Protein AF-A0A7S2YVS0-F1 (afdb_monomer)

InterPro domains:
  IPR045892 Prolycopene isomerase-like [PTHR46313] (1-103)

Foldseek 3Di:
DAQLDPPPHSLDDLGDKDKDWCCVVPVVVDPPPDIDIDIDHPPSDDPVVCPPPDPPDPVNVVVQVVSCVSRVSRVCVVVVCVVVVDPDDDTADVVNVCVVVVD

Organism: NCBI:txid464258

Solvent-accessible surface area (backbone atoms only — not comparable to full-atom values): 6457 Å² total; per-residue (Å²): 102,39,68,75,49,82,71,88,41,74,76,40,64,64,24,34,32,44,61,45,54,59,36,82,81,41,56,80,81,33,61,92,97,51,76,46,77,53,72,47,56,84,72,54,63,71,65,76,81,50,72,87,52,55,83,88,38,69,69,38,52,52,50,48,52,63,68,44,47,52,55,52,59,44,44,35,77,78,39,74,59,49,76,83,68,58,86,78,88,85,86,79,46,72,73,52,47,26,68,78,68,75,96

pLDDT: mean 93.26, std 5.34, range [61.97, 97.81]

Radius of gyration: 14.88 Å; Cα contacts (8 Å, |Δi|>4): 105; chains: 1; bounding box: 37×33×39 Å

Secondary structure (DSSP, 8-state):
-EES-STT-TTSTTTEEEEE-GGGT-GGGS-TT----EEEE-S-S-GGGTTT--TTSHHHHHHHHHHHHHHHHHHHTTSTTHHHH-S------HHHHHHHH--

Sequence (103 aa):
MVVNSWEGGVDTEQNVVNISIPTMIDPSVAPPGKHLIHAYTAANEPWDLWKDVKRGSERYRELKEERSECLWKALEQVIPDVRERAELTLVGSPLTHQRFVRR

Mean predicted aligned error: 3.54 Å

Structure (mmCIF, N/CA/C/O backbone):
data_AF-A0A7S2YVS0-F1
#
_entry.id   AF-A0A7S2YVS0-F1
#
loop_
_atom_site.group_PDB
_atom_site.id
_atom_site.type_symbol
_atom_site.label_atom_id
_atom_site.label_alt_id
_atom_site.label_comp_id
_atom_site.label_asym_id
_atom_site.label_entity_id
_atom_site.label_seq_id
_atom_site.pdbx_PDB_ins_code
_atom_site.Cartn_x
_atom_site.Cartn_y
_atom_site.Cartn_z
_atom_site.occupancy
_atom_site.B_iso_or_equiv
_atom_site.auth_seq_id
_atom_site.auth_comp_id
_atom_site.auth_asym_id
_atom_site.auth_atom_id
_atom_site.pdbx_PDB_model_num
ATOM 1 N N . MET A 1 1 ? -12.095 4.409 -3.446 1.00 88.75 1 MET A N 1
ATOM 2 C CA . MET A 1 1 ? -11.329 4.362 -4.709 1.00 88.75 1 MET A CA 1
ATOM 3 C C . MET A 1 1 ? -10.967 5.785 -5.072 1.00 88.75 1 MET A C 1
ATOM 5 O O . MET A 1 1 ? -11.808 6.655 -4.886 1.00 88.75 1 MET A O 1
ATOM 9 N N . VAL A 1 2 ? -9.745 6.007 -5.540 1.00 92.69 2 VAL A N 1
ATOM 10 C CA . VAL A 1 2 ? -9.228 7.313 -5.956 1.00 92.69 2 VAL A CA 1
ATOM 11 C C . VAL A 1 2 ? -8.582 7.158 -7.329 1.00 92.69 2 VAL A C 1
ATOM 13 O O . VAL A 1 2 ? -7.927 6.150 -7.593 1.00 92.69 2 VAL A O 1
ATOM 16 N N . VAL A 1 3 ? -8.795 8.146 -8.194 1.00 92.62 3 VAL A N 1
ATOM 17 C CA . VAL A 1 3 ? -8.058 8.326 -9.447 1.00 92.62 3 VAL A CA 1
ATOM 18 C C . VAL A 1 3 ? -7.086 9.474 -9.194 1.00 92.62 3 VAL A C 1
ATOM 20 O O . VAL A 1 3 ? -7.532 10.592 -8.950 1.00 92.62 3 VAL A O 1
ATOM 23 N N . ASN A 1 4 ? -5.782 9.196 -9.177 1.00 86.56 4 ASN A N 1
ATOM 24 C CA . ASN A 1 4 ? -4.765 10.193 -8.828 1.00 86.56 4 ASN A CA 1
ATOM 25 C C . ASN A 1 4 ? -4.672 11.335 -9.856 1.00 86.56 4 ASN A C 1
ATOM 27 O O . ASN A 1 4 ? -4.393 12.470 -9.478 1.00 86.56 4 ASN A O 1
ATOM 31 N N . SER A 1 5 ? -4.918 11.049 -11.136 1.00 87.50 5 SER A N 1
ATOM 32 C CA . SER A 1 5 ? -4.994 12.029 -12.219 1.00 87.50 5 SER A CA 1
ATOM 33 C C . SER A 1 5 ? -6.036 11.625 -13.261 1.00 87.50 5 SER A C 1
ATOM 35 O O . SER A 1 5 ? -6.103 10.474 -13.685 1.00 87.50 5 SER A O 1
ATOM 37 N N . TRP A 1 6 ? -6.835 12.586 -13.717 1.00 88.88 6 TRP A N 1
ATOM 38 C CA . TRP A 1 6 ? -7.737 12.380 -14.856 1.00 88.88 6 TRP A CA 1
ATOM 39 C C . TRP A 1 6 ? -7.031 12.547 -16.210 1.00 88.88 6 TRP A C 1
ATOM 41 O O . TRP A 1 6 ? -7.596 12.191 -17.244 1.00 88.88 6 TRP A O 1
ATOM 51 N N . GLU A 1 7 ? -5.796 13.053 -16.222 1.00 87.25 7 GLU A N 1
ATOM 52 C CA . GLU A 1 7 ? -4.974 13.128 -17.428 1.00 87.25 7 GLU A CA 1
ATOM 53 C C . GLU A 1 7 ? -4.465 11.734 -17.822 1.00 87.25 7 GLU A C 1
ATOM 55 O O . GLU A 1 7 ? -4.020 10.958 -16.980 1.00 87.25 7 GLU A O 1
ATOM 60 N N . GLY A 1 8 ? -4.528 11.403 -19.114 1.00 81.25 8 GLY A N 1
ATOM 61 C CA . GLY A 1 8 ? -4.021 10.133 -19.651 1.00 81.25 8 GLY A CA 1
ATOM 62 C C . GLY A 1 8 ? -4.949 8.921 -19.496 1.00 81.25 8 GLY A C 1
ATOM 63 O O . GLY A 1 8 ? -4.694 7.914 -20.143 1.00 81.25 8 GLY A O 1
ATOM 64 N N . GLY A 1 9 ? -6.044 9.020 -18.733 1.00 86.94 9 GLY A N 1
ATOM 65 C CA . GLY A 1 9 ? -7.032 7.944 -18.573 1.00 86.94 9 GLY A CA 1
ATOM 66 C C . GLY A 1 9 ? -6.810 7.063 -17.338 1.00 86.94 9 GLY A C 1
ATOM 67 O O . GLY A 1 9 ? -5.779 7.124 -16.669 1.00 86.94 9 GLY A O 1
ATOM 68 N N . VAL A 1 10 ? -7.814 6.250 -16.996 1.00 87.50 10 VAL A N 1
ATOM 69 C CA . VAL A 1 10 ? -7.834 5.411 -15.775 1.00 87.50 10 VAL A CA 1
ATOM 70 C C . VAL A 1 10 ? -6.897 4.199 -15.841 1.00 87.50 10 VAL A C 1
ATOM 72 O O . VAL A 1 10 ? -6.562 3.606 -14.820 1.00 87.50 10 VAL A O 1
ATOM 75 N N . ASP A 1 11 ? -6.485 3.810 -17.039 1.00 85.75 11 ASP A N 1
ATOM 76 C CA . ASP A 1 11 ? -5.589 2.692 -17.323 1.00 85.75 11 ASP A CA 1
ATOM 77 C C . ASP A 1 11 ? -4.108 3.055 -17.168 1.00 85.75 11 ASP A C 1
ATOM 79 O O . ASP A 1 11 ? -3.259 2.164 -17.131 1.00 85.75 11 ASP A O 1
ATOM 83 N N . THR A 1 12 ? -3.796 4.342 -16.997 1.00 88.25 12 THR A N 1
ATOM 84 C CA . THR A 1 12 ? -2.430 4.790 -16.729 1.00 88.25 12 THR A CA 1
ATOM 85 C C . THR A 1 12 ? -1.835 4.110 -15.497 1.00 88.25 12 THR A C 1
ATOM 87 O O . THR A 1 12 ? -2.505 3.754 -14.517 1.00 88.25 12 THR A O 1
ATOM 90 N N . GLU A 1 13 ? -0.528 3.886 -15.583 1.00 88.12 13 GLU A N 1
ATOM 91 C CA . GLU A 1 13 ? 0.261 3.222 -14.559 1.00 88.12 13 GLU A CA 1
ATOM 92 C C . GLU A 1 13 ? 0.081 3.910 -13.198 1.00 88.12 13 GLU A C 1
ATOM 94 O O . GLU A 1 13 ? 0.191 5.128 -13.081 1.00 88.12 13 GLU A O 1
ATOM 99 N N . GLN A 1 14 ? -0.210 3.117 -12.160 1.00 88.62 14 GLN A N 1
ATOM 100 C CA . GLN A 1 14 ? -0.360 3.588 -10.774 1.00 88.62 14 GLN A CA 1
ATOM 101 C C . GLN A 1 14 ? -1.421 4.689 -10.538 1.00 88.62 14 GLN A C 1
ATOM 103 O O . GLN A 1 14 ? -1.405 5.360 -9.502 1.00 88.62 14 GLN A O 1
ATOM 108 N N . ASN A 1 15 ? -2.377 4.858 -11.453 1.00 90.88 15 ASN A N 1
ATOM 109 C CA . ASN A 1 15 ? -3.349 5.944 -11.357 1.00 90.88 15 ASN A CA 1
ATOM 110 C C . ASN A 1 15 ? -4.569 5.610 -10.485 1.00 90.88 15 ASN A C 1
ATOM 112 O O . ASN A 1 15 ? -4.952 6.385 -9.606 1.00 90.88 15 ASN A O 1
ATOM 116 N N . VAL A 1 16 ? -5.178 4.443 -10.707 1.00 93.75 16 VAL A N 1
ATOM 117 C CA . VAL A 1 16 ? -6.359 4.009 -9.951 1.00 93.75 16 VAL A CA 1
ATOM 118 C C . VAL A 1 16 ? -5.929 3.246 -8.708 1.00 93.75 16 VAL A C 1
ATOM 120 O O . VAL A 1 16 ? -5.324 2.174 -8.799 1.00 93.75 16 VAL A O 1
ATOM 123 N N . VAL A 1 17 ? -6.303 3.782 -7.547 1.00 95.19 17 VAL A N 1
ATOM 124 C CA . VAL A 1 17 ? -6.051 3.182 -6.238 1.00 95.19 17 VAL A CA 1
ATOM 125 C C . VAL A 1 17 ? -7.370 2.771 -5.594 1.00 95.19 17 VAL A C 1
ATOM 127 O O . VAL A 1 17 ? -8.250 3.585 -5.291 1.00 95.19 17 VAL A O 1
ATOM 130 N N . ASN A 1 18 ? -7.502 1.475 -5.339 1.00 95.69 18 ASN A N 1
ATOM 131 C CA . ASN A 1 18 ? -8.571 0.933 -4.518 1.00 95.69 18 ASN A CA 1
ATOM 132 C C . ASN A 1 18 ? -8.178 1.055 -3.051 1.00 95.69 18 ASN A C 1
ATOM 134 O O . ASN A 1 18 ? -7.063 0.708 -2.681 1.00 95.69 18 ASN A O 1
ATOM 138 N N . ILE A 1 19 ? -9.101 1.546 -2.224 1.00 97.00 19 ILE A N 1
ATOM 139 C CA . ILE A 1 19 ? -8.904 1.739 -0.785 1.00 97.00 19 ILE A CA 1
ATOM 140 C C . ILE A 1 19 ? -10.053 1.032 -0.078 1.00 97.00 19 ILE A C 1
ATOM 142 O O . ILE A 1 19 ? -11.217 1.320 -0.361 1.00 97.00 19 ILE A O 1
ATOM 146 N N . SER A 1 20 ? -9.713 0.122 0.828 1.00 96.94 20 SER A N 1
ATOM 147 C CA . SER A 1 20 ? -10.647 -0.614 1.674 1.00 96.94 20 SER A CA 1
ATOM 148 C C . SER A 1 20 ? -10.293 -0.399 3.142 1.00 96.94 20 SER A C 1
ATOM 150 O O . SER A 1 20 ? -9.150 -0.619 3.537 1.00 96.94 20 SER A O 1
ATOM 152 N N . ILE A 1 21 ? -11.278 -0.006 3.952 1.00 96.75 21 ILE A N 1
ATOM 153 C CA . ILE A 1 21 ? -11.130 0.217 5.399 1.00 96.75 21 ILE A CA 1
ATOM 154 C C . ILE A 1 21 ? -12.079 -0.745 6.129 1.00 96.75 21 ILE A C 1
ATOM 156 O O . ILE A 1 21 ? -13.182 -0.349 6.511 1.00 96.75 21 ILE A O 1
ATOM 160 N N . PRO A 1 22 ? -11.718 -2.034 6.280 1.00 97.31 22 PRO A N 1
ATOM 161 C CA . PRO A 1 22 ? -12.637 -3.047 6.802 1.00 97.31 22 PRO A CA 1
ATOM 162 C C . PRO A 1 22 ? -13.096 -2.780 8.239 1.00 97.31 22 PRO A C 1
ATOM 164 O O . PRO A 1 22 ? -14.190 -3.198 8.603 1.00 97.31 22 PRO A O 1
ATOM 167 N N . THR A 1 23 ? -12.334 -2.020 9.030 1.00 97.75 23 THR A N 1
ATOM 168 C CA . THR A 1 23 ? -12.733 -1.638 10.395 1.00 97.75 23 THR A CA 1
ATOM 169 C C . THR A 1 23 ? -13.955 -0.724 10.457 1.00 97.75 23 THR A C 1
ATOM 171 O O . THR A 1 23 ? -14.548 -0.587 11.521 1.00 97.75 23 THR A O 1
ATOM 174 N N . MET A 1 24 ? -14.369 -0.126 9.333 1.00 95.81 24 MET A N 1
ATOM 175 C CA . MET A 1 24 ? -15.656 0.575 9.237 1.00 95.81 24 MET A CA 1
ATOM 176 C C . MET A 1 24 ? -16.856 -0.381 9.290 1.00 95.81 24 MET A C 1
ATOM 178 O O . MET A 1 24 ? -17.962 0.054 9.593 1.00 95.81 24 MET A O 1
ATOM 182 N N . ILE A 1 25 ? -16.644 -1.662 8.973 1.00 97.12 25 ILE A N 1
ATOM 183 C CA . ILE A 1 25 ? -17.669 -2.713 8.988 1.00 97.12 25 ILE A CA 1
ATOM 184 C C . ILE A 1 25 ? -17.497 -3.593 10.228 1.00 97.12 25 ILE A C 1
ATOM 186 O O . ILE A 1 25 ? -18.468 -3.863 10.928 1.00 97.12 25 ILE A O 1
ATOM 190 N N . ASP A 1 26 ? -16.267 -4.021 10.508 1.00 97.38 26 ASP A N 1
ATOM 191 C CA . ASP A 1 26 ? -15.938 -4.874 11.648 1.00 97.38 26 ASP A CA 1
ATOM 192 C C . ASP A 1 26 ? -14.744 -4.296 12.423 1.00 97.38 26 ASP A C 1
ATOM 194 O O . ASP A 1 26 ? -13.594 -4.504 12.033 1.00 97.38 26 ASP A O 1
ATOM 198 N N . PRO A 1 27 ? -14.979 -3.583 13.538 1.00 97.00 27 PRO A N 1
ATOM 199 C CA . PRO A 1 27 ? -13.908 -3.014 14.352 1.00 97.00 27 PRO A CA 1
ATOM 200 C C . PRO A 1 27 ? -12.948 -4.049 14.961 1.00 97.00 27 PRO A C 1
ATOM 202 O O . PRO A 1 27 ? -11.868 -3.666 15.402 1.00 97.00 27 PRO A O 1
ATOM 205 N N . SER A 1 28 ? -13.306 -5.341 15.002 1.00 97.31 28 SER A N 1
ATOM 206 C CA . SER A 1 28 ? -12.490 -6.385 15.640 1.00 97.31 28 SER A CA 1
ATOM 207 C C . SER A 1 28 ? -11.264 -6.810 14.823 1.00 97.31 28 SER A C 1
ATOM 209 O O . SER A 1 28 ? -10.347 -7.428 15.364 1.00 97.31 28 SER A O 1
ATOM 211 N N . VAL A 1 29 ? -11.196 -6.438 13.538 1.00 97.00 29 VAL A N 1
ATOM 212 C CA . VAL A 1 29 ? -10.068 -6.777 12.646 1.00 97.00 29 VAL A CA 1
ATOM 213 C C . VAL A 1 29 ? -8.832 -5.889 12.847 1.00 97.00 29 VAL A C 1
ATOM 215 O O . VAL A 1 29 ? -7.851 -6.015 12.113 1.00 97.00 29 VAL A O 1
ATOM 218 N N . ALA A 1 30 ? -8.864 -4.984 13.827 1.00 97.31 30 ALA A N 1
ATOM 219 C CA . ALA A 1 30 ? -7.733 -4.170 14.251 1.00 97.31 30 ALA A CA 1
ATOM 220 C C . ALA A 1 30 ? -7.738 -3.987 15.781 1.00 97.31 30 ALA A C 1
ATOM 222 O O . ALA A 1 30 ? -8.764 -4.197 16.430 1.00 97.31 30 ALA A O 1
ATOM 223 N N . PRO A 1 31 ? -6.608 -3.577 16.386 1.00 97.19 31 PRO A N 1
ATOM 224 C CA . PRO A 1 31 ? -6.584 -3.196 17.793 1.00 97.19 31 PRO A CA 1
ATOM 225 C C . PRO A 1 31 ? -7.581 -2.065 18.113 1.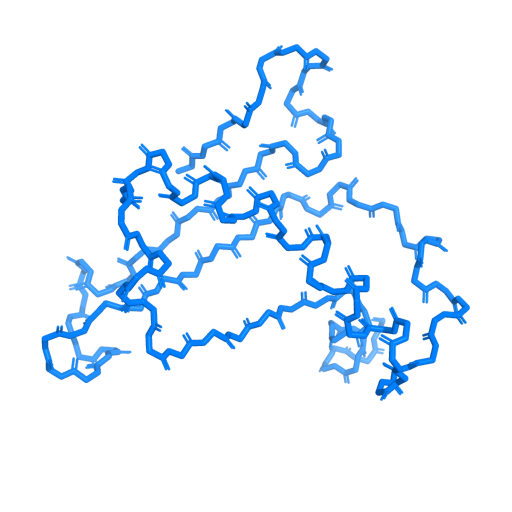00 97.19 31 PRO A C 1
ATOM 227 O O . PRO A 1 31 ? -7.857 -1.226 17.248 1.00 97.19 31 PRO A O 1
ATOM 230 N N . PRO A 1 32 ? -8.079 -1.974 19.362 1.00 96.69 32 PRO A N 1
ATOM 231 C CA . PRO A 1 32 ? -8.984 -0.903 19.770 1.00 96.69 32 PRO A CA 1
ATOM 232 C C . PRO A 1 32 ? -8.434 0.494 19.452 1.00 96.69 32 PRO A C 1
ATOM 234 O O . PRO A 1 32 ? -7.279 0.806 19.740 1.00 96.69 32 PRO A O 1
ATOM 237 N N . GLY A 1 33 ? -9.277 1.343 18.858 1.00 95.44 33 GLY A N 1
ATOM 238 C CA . GLY A 1 33 ? -8.910 2.709 18.468 1.00 95.44 33 GLY A CA 1
ATOM 239 C C . GLY A 1 33 ? -8.043 2.815 17.207 1.00 95.44 33 GLY A C 1
ATOM 240 O O . GLY A 1 33 ? -7.563 3.908 16.907 1.00 95.44 33 GLY A O 1
ATOM 241 N N . LYS A 1 34 ? -7.832 1.719 16.463 1.00 97.44 34 LYS A N 1
ATOM 242 C CA . LYS A 1 34 ? -7.068 1.699 15.206 1.00 97.44 34 LYS A CA 1
ATOM 243 C C . LYS A 1 34 ? -7.950 1.346 14.013 1.00 97.44 34 LYS A C 1
ATOM 245 O O . LYS A 1 34 ? -8.920 0.603 14.131 1.00 97.44 34 LYS A O 1
ATOM 250 N N . HIS A 1 35 ? -7.565 1.843 12.841 1.00 97.81 35 HIS A N 1
ATOM 251 C CA . HIS A 1 35 ? -8.126 1.405 11.567 1.00 97.81 35 HIS A CA 1
ATOM 252 C C . HIS A 1 35 ? -7.110 0.557 10.804 1.00 97.81 35 HIS A C 1
ATOM 254 O O . HIS A 1 35 ? -5.923 0.874 10.782 1.00 97.81 35 HIS A O 1
ATOM 260 N N . LEU A 1 36 ? -7.593 -0.500 10.150 1.00 97.50 36 LEU A N 1
ATOM 261 C CA . LEU A 1 36 ? -6.844 -1.212 9.121 1.00 97.50 36 LEU A CA 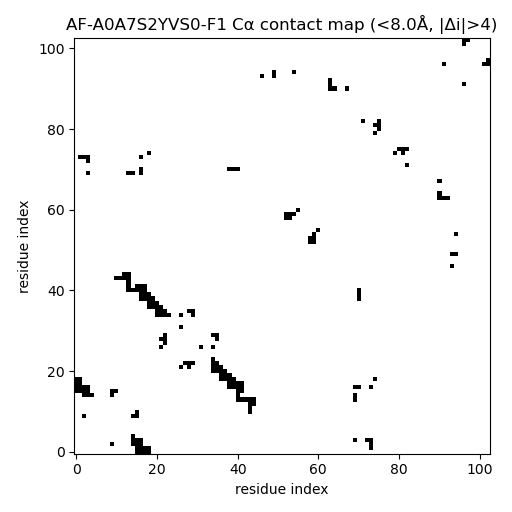1
ATOM 262 C C . LEU A 1 36 ? -7.212 -0.600 7.771 1.00 97.50 36 LEU A C 1
ATOM 264 O O . LEU A 1 36 ? -8.395 -0.465 7.463 1.00 97.50 36 LEU A O 1
ATOM 268 N N . ILE A 1 37 ? -6.211 -0.272 6.961 1.00 97.81 37 ILE A N 1
ATOM 269 C CA . ILE A 1 37 ? -6.403 0.201 5.592 1.00 97.81 37 ILE A CA 1
ATOM 270 C C . ILE A 1 37 ? -5.670 -0.753 4.653 1.00 97.81 37 ILE A C 1
ATOM 272 O O . ILE A 1 37 ? -4.484 -1.020 4.827 1.00 97.81 37 ILE A O 1
ATOM 276 N N . HIS A 1 38 ? -6.378 -1.258 3.646 1.00 97.31 38 HIS A N 1
ATOM 277 C CA . HIS A 1 38 ? -5.800 -2.013 2.542 1.00 97.31 38 HIS A CA 1
ATOM 278 C C . HIS A 1 38 ? -5.958 -1.203 1.256 1.00 97.31 38 HIS A C 1
ATOM 280 O O . HIS A 1 38 ? -7.081 -0.989 0.791 1.00 97.31 38 HIS A O 1
ATOM 286 N N . ALA A 1 39 ? -4.836 -0.740 0.703 1.00 96.94 39 ALA A N 1
ATOM 287 C CA . ALA A 1 39 ? -4.790 0.040 -0.527 1.00 96.94 39 ALA A CA 1
ATOM 288 C C . ALA A 1 39 ? -3.924 -0.652 -1.586 1.00 96.94 39 ALA A C 1
ATOM 290 O O . ALA A 1 39 ? -2.847 -1.158 -1.271 1.00 96.94 39 ALA A O 1
ATOM 291 N N . TYR A 1 40 ? -4.396 -0.685 -2.832 1.00 95.12 40 TYR A N 1
ATOM 292 C CA . TYR A 1 40 ? -3.692 -1.326 -3.945 1.00 95.12 40 TYR A CA 1
ATOM 293 C C . TYR A 1 40 ? -4.067 -0.698 -5.291 1.00 95.12 40 TYR A C 1
ATOM 295 O O . TYR A 1 40 ? -5.179 -0.196 -5.475 1.00 95.12 40 TYR A O 1
ATOM 303 N N . THR A 1 41 ? -3.133 -0.734 -6.241 1.00 93.19 41 THR A N 1
ATOM 304 C CA . THR A 1 41 ? -3.362 -0.298 -7.625 1.00 93.19 41 THR A CA 1
ATOM 305 C C . THR A 1 41 ? -4.032 -1.401 -8.444 1.00 93.19 41 THR A C 1
ATOM 307 O O . THR A 1 41 ? -4.001 -2.573 -8.067 1.00 93.19 41 THR A O 1
ATOM 310 N N . ALA A 1 42 ? -4.590 -1.060 -9.606 1.00 86.00 42 ALA A N 1
ATOM 311 C CA . ALA A 1 42 ? -5.189 -2.022 -10.543 1.00 86.00 42 ALA A CA 1
ATOM 312 C C . ALA A 1 42 ? -4.182 -2.978 -11.244 1.00 86.00 42 ALA A C 1
ATOM 314 O O . ALA A 1 42 ? -4.527 -3.612 -12.233 1.00 86.00 42 ALA A O 1
ATOM 315 N N . ALA A 1 43 ? -2.962 -3.131 -10.709 1.00 78.69 43 ALA A N 1
ATOM 316 C CA . ALA A 1 43 ? -1.877 -3.955 -11.257 1.00 78.69 43 ALA A CA 1
ATOM 317 C C . ALA A 1 43 ? -1.384 -3.537 -12.660 1.00 78.69 43 ALA A C 1
ATOM 319 O O . ALA A 1 43 ? -0.852 -4.352 -13.406 1.00 78.69 43 ALA A O 1
ATOM 320 N N . ASN A 1 44 ? -1.482 -2.245 -12.982 1.00 81.81 44 ASN A N 1
ATOM 321 C CA . ASN A 1 44 ? -1.040 -1.659 -14.257 1.00 81.81 44 ASN A CA 1
ATOM 322 C C . ASN A 1 44 ? 0.476 -1.354 -14.291 1.00 81.81 44 ASN A C 1
ATOM 324 O O . ASN A 1 44 ? 0.942 -0.620 -15.155 1.00 81.81 44 ASN A O 1
ATOM 328 N N . GLU A 1 45 ? 1.239 -1.824 -13.302 1.00 86.31 45 GLU A N 1
ATOM 329 C CA . GLU A 1 45 ? 2.679 -1.576 -13.201 1.00 86.31 45 GLU A CA 1
ATOM 330 C C . GLU A 1 45 ? 3.471 -2.585 -14.052 1.00 86.31 45 GLU A C 1
ATOM 332 O O . GLU A 1 45 ? 3.247 -3.793 -13.920 1.00 86.31 45 GLU A O 1
ATOM 337 N N . PRO A 1 46 ? 4.443 -2.135 -14.866 1.00 90.12 46 PRO A N 1
ATOM 338 C CA . PRO A 1 46 ? 5.291 -3.036 -15.633 1.00 90.12 46 PRO A CA 1
ATOM 339 C C . PRO A 1 46 ? 6.156 -3.931 -14.735 1.00 90.12 46 PRO A C 1
ATOM 341 O O . PRO A 1 46 ? 6.957 -3.455 -13.927 1.00 90.12 46 PRO A O 1
ATOM 344 N N . TRP A 1 47 ? 6.066 -5.250 -14.935 1.00 89.81 47 TRP A N 1
ATOM 345 C CA . TRP A 1 47 ? 6.901 -6.225 -14.220 1.00 89.81 47 TRP A CA 1
ATOM 346 C C . TRP A 1 47 ? 8.402 -6.034 -14.484 1.00 89.81 47 TRP A C 1
ATOM 348 O O . TRP A 1 47 ? 9.224 -6.275 -13.598 1.00 89.81 47 TRP A O 1
ATOM 358 N N . ASP A 1 48 ? 8.771 -5.570 -15.682 1.00 93.19 48 ASP A N 1
ATOM 359 C CA . ASP A 1 48 ? 10.164 -5.370 -16.092 1.00 93.19 48 ASP A CA 1
ATOM 360 C C . ASP A 1 48 ? 10.965 -4.463 -15.148 1.00 93.19 48 ASP A C 1
ATOM 362 O O . ASP A 1 48 ? 12.178 -4.630 -15.038 1.00 93.19 48 ASP A O 1
A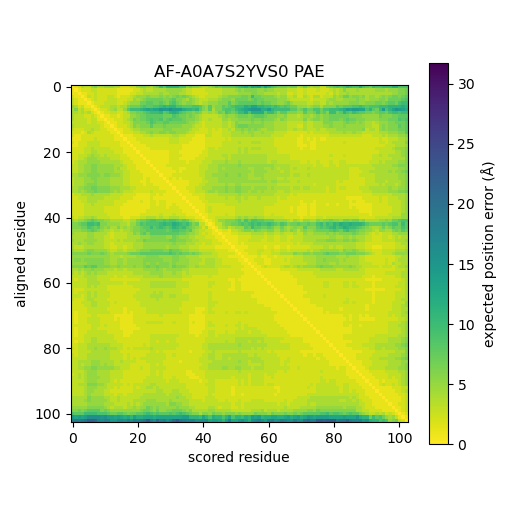TOM 366 N N . LEU A 1 49 ? 10.302 -3.556 -14.421 1.00 93.25 49 LEU A N 1
ATOM 367 C CA . LEU A 1 49 ? 10.935 -2.699 -13.410 1.00 93.25 49 LEU A CA 1
ATOM 368 C C . LEU A 1 49 ? 11.553 -3.503 -12.255 1.00 93.25 49 LEU A C 1
ATOM 370 O O . LEU A 1 49 ? 12.486 -3.043 -11.597 1.00 93.25 49 LEU A O 1
ATOM 374 N N . TRP A 1 50 ? 11.041 -4.708 -12.009 1.00 94.56 50 TRP A N 1
ATOM 375 C CA . TRP A 1 50 ? 11.403 -5.552 -10.874 1.00 94.56 50 TRP A CA 1
ATOM 376 C C . TRP A 1 50 ? 12.310 -6.726 -11.239 1.00 94.56 50 TRP A C 1
ATOM 378 O O . TRP A 1 50 ? 12.881 -7.341 -10.337 1.00 94.56 50 TRP A O 1
ATOM 388 N N . LYS A 1 51 ? 12.455 -7.047 -12.530 1.00 92.50 51 LYS A N 1
ATOM 389 C CA . LYS A 1 51 ? 13.067 -8.304 -12.998 1.00 92.50 51 LYS A CA 1
ATOM 390 C C . LYS A 1 51 ? 14.511 -8.514 -12.528 1.00 92.50 51 LYS A C 1
ATOM 392 O O . LYS A 1 51 ? 14.864 -9.615 -12.120 1.00 92.50 51 LYS A O 1
ATOM 397 N N . ASP A 1 52 ? 15.308 -7.446 -12.516 1.00 93.62 52 ASP A N 1
ATOM 398 C CA . ASP A 1 52 ? 16.733 -7.478 -12.159 1.00 93.62 52 ASP A CA 1
ATOM 399 C C . ASP A 1 52 ? 16.980 -6.989 -10.720 1.00 93.62 52 ASP A C 1
ATOM 401 O O . ASP A 1 52 ? 18.117 -6.845 -10.263 1.00 93.62 52 ASP A O 1
ATOM 405 N N . VAL A 1 53 ? 15.907 -6.729 -9.966 1.00 96.06 53 VAL A N 1
ATOM 406 C CA . VAL A 1 53 ? 15.991 -6.183 -8.613 1.00 96.06 53 VAL A CA 1
ATOM 407 C C . VAL A 1 53 ? 16.106 -7.318 -7.600 1.00 96.06 53 VAL A C 1
ATOM 409 O O . VAL A 1 53 ? 15.165 -8.064 -7.324 1.00 96.06 53 VAL A O 1
ATOM 412 N N . LYS A 1 54 ? 17.272 -7.429 -6.958 1.00 94.69 54 LYS A N 1
ATOM 413 C CA . LYS A 1 54 ? 17.492 -8.434 -5.911 1.00 94.69 54 LYS A CA 1
ATOM 414 C C . LYS A 1 54 ? 16.684 -8.101 -4.656 1.00 94.69 54 LYS A C 1
ATOM 416 O O . LYS A 1 54 ? 16.938 -7.093 -3.994 1.00 94.69 54 LYS A O 1
ATOM 421 N N . ARG A 1 55 ? 15.768 -8.988 -4.255 1.00 93.12 55 ARG A N 1
ATOM 422 C CA . ARG A 1 55 ? 15.017 -8.858 -2.994 1.00 93.12 55 ARG A CA 1
ATOM 423 C C . ARG A 1 55 ? 15.952 -8.665 -1.796 1.00 93.12 55 ARG A C 1
ATOM 425 O O . ARG A 1 55 ? 16.947 -9.369 -1.647 1.00 93.12 55 ARG A O 1
ATOM 432 N N . GLY A 1 56 ? 15.588 -7.736 -0.917 1.00 92.50 56 GLY A N 1
ATOM 433 C CA . GLY A 1 56 ? 16.346 -7.425 0.299 1.00 92.50 56 GLY A CA 1
ATOM 434 C C . GLY A 1 56 ? 17.545 -6.495 0.091 1.00 92.50 56 GLY A C 1
ATOM 435 O O . GLY A 1 56 ? 18.090 -6.038 1.094 1.00 92.50 56 GLY A O 1
ATOM 436 N N . SER A 1 57 ? 17.910 -6.185 -1.160 1.00 96.81 57 SER A N 1
ATOM 437 C CA . SER A 1 57 ? 18.885 -5.135 -1.472 1.00 96.81 57 SER A CA 1
ATOM 438 C C . SER A 1 57 ? 18.361 -3.745 -1.097 1.00 96.81 57 SER A C 1
ATOM 440 O O . SER A 1 57 ? 17.159 -3.556 -0.905 1.00 96.81 57 SER A O 1
ATOM 442 N N . GLU A 1 58 ? 19.266 -2.774 -1.013 1.00 97.19 58 GLU A N 1
ATOM 443 C CA . GLU A 1 58 ? 18.926 -1.358 -0.843 1.00 97.19 58 GLU A CA 1
ATOM 444 C C . GLU A 1 58 ? 18.056 -0.857 -1.999 1.00 97.19 58 GLU 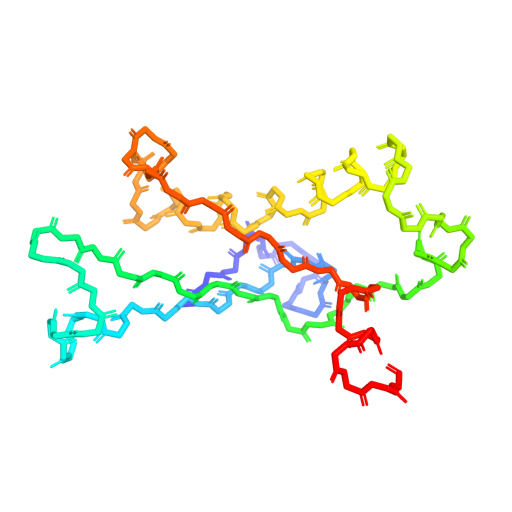A C 1
ATOM 446 O O . GLU A 1 58 ? 16.938 -0.407 -1.760 1.00 97.19 58 GLU A O 1
ATOM 451 N N . ARG A 1 59 ? 18.470 -1.124 -3.247 1.00 96.56 59 ARG A N 1
ATOM 452 C CA . ARG A 1 59 ? 17.692 -0.797 -4.452 1.00 96.56 59 ARG A CA 1
ATOM 453 C C . ARG A 1 59 ? 16.259 -1.328 -4.405 1.00 96.56 59 ARG A C 1
ATOM 455 O O . ARG A 1 59 ? 15.332 -0.656 -4.840 1.00 96.56 59 ARG A O 1
ATOM 462 N N . TYR A 1 60 ? 16.060 -2.536 -3.877 1.00 96.44 60 TYR A N 1
ATOM 463 C CA . TYR A 1 60 ? 14.723 -3.104 -3.703 1.00 96.44 60 TYR A CA 1
ATOM 464 C C . TYR A 1 60 ? 13.871 -2.320 -2.701 1.00 96.44 60 TYR A C 1
ATOM 466 O O . TYR A 1 60 ? 12.670 -2.180 -2.912 1.00 96.44 60 TYR A O 1
ATOM 474 N N . ARG A 1 61 ? 14.465 -1.852 -1.599 1.00 95.69 61 ARG A N 1
ATOM 475 C CA . ARG A 1 61 ? 13.755 -1.077 -0.572 1.00 95.69 61 ARG A CA 1
ATOM 476 C C . ARG A 1 61 ? 13.383 0.304 -1.101 1.00 95.69 61 ARG A C 1
ATOM 478 O O . ARG A 1 61 ? 12.230 0.686 -0.958 1.00 95.69 61 ARG A O 1
ATOM 485 N N . GLU A 1 62 ? 14.316 0.979 -1.766 1.00 96.44 62 GLU A N 1
ATOM 486 C CA . GLU A 1 62 ? 14.092 2.285 -2.396 1.00 96.44 62 GLU A CA 1
ATOM 487 C C . GLU A 1 62 ? 12.998 2.220 -3.458 1.00 96.44 62 GLU A C 1
ATOM 489 O O . GLU A 1 62 ? 12.034 2.973 -3.389 1.00 96.44 62 GLU A O 1
ATOM 494 N N . LEU A 1 63 ? 13.096 1.265 -4.392 1.00 96.00 63 LEU A N 1
ATOM 495 C CA . LEU A 1 63 ? 12.087 1.100 -5.436 1.00 96.00 63 LEU A CA 1
ATOM 496 C C . LEU A 1 63 ? 10.716 0.790 -4.826 1.00 96.00 63 LEU A C 1
ATOM 498 O O . LEU A 1 63 ? 9.695 1.277 -5.288 1.00 96.00 63 LEU A O 1
ATOM 502 N N . LYS A 1 64 ? 10.667 -0.009 -3.761 1.00 95.38 64 LYS A N 1
ATOM 503 C CA . LYS A 1 64 ? 9.411 -0.324 -3.081 1.00 95.38 64 LYS A CA 1
ATOM 504 C C . LYS A 1 64 ? 8.773 0.891 -2.415 1.00 95.38 64 LYS A C 1
ATOM 506 O O . LYS A 1 64 ? 7.555 1.017 -2.489 1.00 95.38 64 LYS A O 1
ATOM 511 N N . GLU A 1 65 ? 9.574 1.763 -1.817 1.00 94.62 65 GLU A N 1
ATOM 512 C CA . GLU A 1 65 ? 9.097 3.030 -1.265 1.00 94.62 65 GLU A CA 1
ATOM 513 C C . GLU A 1 65 ? 8.575 3.940 -2.384 1.00 94.62 65 GLU A C 1
ATOM 515 O O . GLU A 1 65 ? 7.395 4.290 -2.390 1.00 94.62 65 GLU A O 1
ATOM 520 N N . GLU A 1 66 ? 9.411 4.204 -3.395 1.00 95.44 66 GLU A N 1
ATOM 521 C CA . GLU A 1 66 ? 9.106 5.055 -4.554 1.00 95.44 66 GLU A CA 1
ATOM 522 C C . GLU A 1 66 ? 7.792 4.646 -5.224 1.00 95.44 66 GLU A C 1
ATOM 524 O O . GLU A 1 66 ? 6.904 5.463 -5.460 1.00 95.44 66 GLU A O 1
ATOM 529 N N . ARG A 1 67 ? 7.639 3.350 -5.494 1.00 94.81 67 ARG A N 1
ATOM 530 C CA . ARG A 1 67 ? 6.486 2.825 -6.224 1.00 94.81 67 ARG A CA 1
ATOM 531 C C . ARG A 1 67 ? 5.224 2.779 -5.361 1.00 94.81 67 ARG A C 1
ATOM 533 O O . ARG A 1 67 ? 4.124 2.789 -5.907 1.00 94.81 67 ARG A O 1
ATOM 540 N N . SER A 1 68 ? 5.347 2.779 -4.034 1.00 95.25 68 SER A N 1
ATOM 541 C CA . SER A 1 68 ? 4.193 2.860 -3.127 1.00 95.25 68 SER A CA 1
ATOM 542 C C . SER A 1 68 ? 3.659 4.277 -2.922 1.00 95.25 68 SER A C 1
ATOM 544 O O . SER A 1 68 ? 2.541 4.441 -2.440 1.00 95.25 68 SER A O 1
ATOM 546 N N . GLU A 1 69 ? 4.408 5.298 -3.338 1.00 95.69 69 GLU A N 1
ATOM 547 C CA . GLU A 1 69 ? 4.070 6.708 -3.132 1.00 95.69 69 GLU A CA 1
ATOM 548 C C . GLU A 1 69 ? 2.708 7.097 -3.736 1.00 95.69 69 GLU A C 1
ATOM 550 O O . GLU A 1 69 ? 1.971 7.906 -3.172 1.00 95.69 69 GLU A O 1
ATOM 555 N N . CYS A 1 70 ? 2.312 6.466 -4.845 1.00 94.62 70 CYS A N 1
ATOM 556 C CA . CYS A 1 70 ? 0.987 6.647 -5.444 1.00 94.62 70 CYS A CA 1
ATOM 557 C C . CYS A 1 70 ? -0.167 6.252 -4.501 1.00 94.62 70 CYS A C 1
ATOM 559 O O . CYS A 1 70 ? -1.236 6.867 -4.543 1.00 94.62 70 CYS A O 1
ATOM 561 N N . LEU A 1 71 ? 0.045 5.248 -3.640 1.00 96.00 71 LEU A N 1
ATOM 562 C CA . LEU A 1 71 ? -0.938 4.787 -2.661 1.00 96.00 71 LEU A CA 1
ATOM 563 C C . LEU A 1 71 ? -1.089 5.818 -1.548 1.00 96.00 71 LEU A C 1
ATOM 565 O O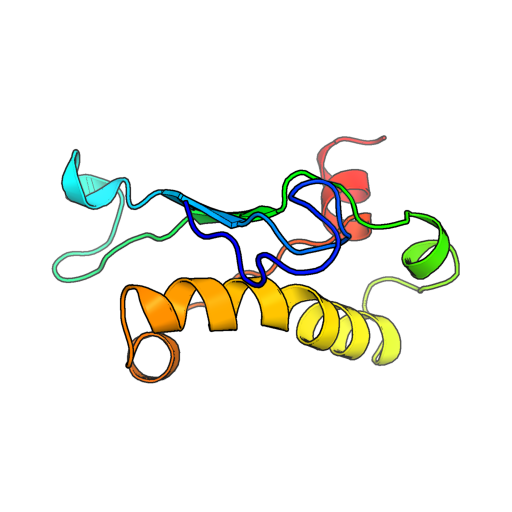 . LEU A 1 71 ? -2.208 6.119 -1.145 1.00 96.00 71 LEU A O 1
ATOM 569 N N . TRP A 1 72 ? 0.025 6.384 -1.083 1.00 96.81 72 TRP A N 1
ATOM 570 C CA . TRP A 1 72 ? 0.003 7.426 -0.065 1.00 96.81 72 TRP A CA 1
ATOM 571 C C . TRP A 1 72 ? -0.705 8.685 -0.548 1.00 96.81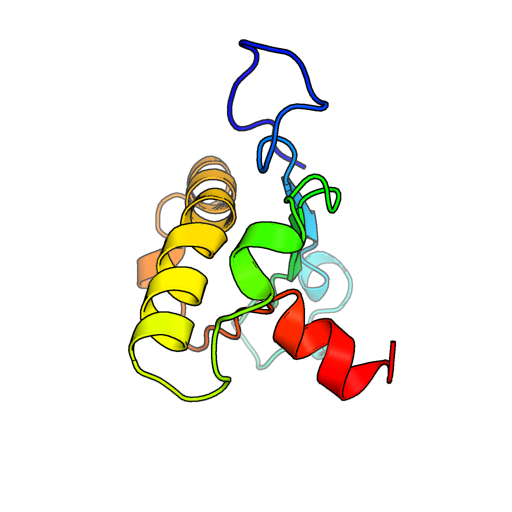 72 TRP A C 1
ATOM 573 O O . TRP A 1 72 ? -1.616 9.147 0.129 1.00 96.81 72 TRP A O 1
ATOM 583 N N . LYS A 1 73 ? -0.384 9.167 -1.753 1.00 95.75 73 LYS A N 1
ATOM 584 C CA . LYS A 1 73 ? -1.072 10.319 -2.359 1.00 95.75 73 LYS A CA 1
ATOM 585 C C . LYS A 1 73 ? -2.579 10.099 -2.492 1.00 95.75 73 LYS A C 1
ATOM 587 O O . LYS A 1 73 ? -3.366 11.019 -2.283 1.00 95.75 73 LYS A O 1
ATOM 592 N N . ALA A 1 74 ? -2.996 8.879 -2.826 1.00 95.94 74 ALA A N 1
ATOM 593 C CA . ALA A 1 74 ? -4.411 8.528 -2.875 1.00 95.94 74 ALA A CA 1
ATOM 594 C C . ALA A 1 74 ? -5.052 8.504 -1.478 1.00 95.94 74 ALA A C 1
ATOM 596 O O . ALA A 1 74 ? -6.188 8.943 -1.312 1.00 95.94 74 ALA A O 1
ATOM 597 N N . LEU A 1 75 ? -4.338 8.003 -0.466 1.00 97.12 75 LEU A N 1
ATOM 598 C CA . LEU A 1 75 ? -4.818 7.990 0.914 1.00 97.12 75 LEU A CA 1
ATOM 599 C C . LEU A 1 75 ? -4.922 9.399 1.502 1.00 97.12 75 LEU A C 1
ATOM 601 O O . LEU A 1 75 ? -5.918 9.682 2.155 1.00 97.12 75 LEU A O 1
ATOM 605 N N . GLU A 1 76 ? -3.968 10.287 1.229 1.00 97.31 76 GLU A N 1
ATOM 606 C CA . GLU A 1 76 ? -3.956 11.684 1.695 1.00 97.31 76 GLU A CA 1
ATOM 607 C C . GLU A 1 76 ? -5.137 12.502 1.151 1.00 97.31 76 GLU A C 1
ATOM 609 O O . GLU A 1 76 ? -5.632 13.406 1.818 1.00 9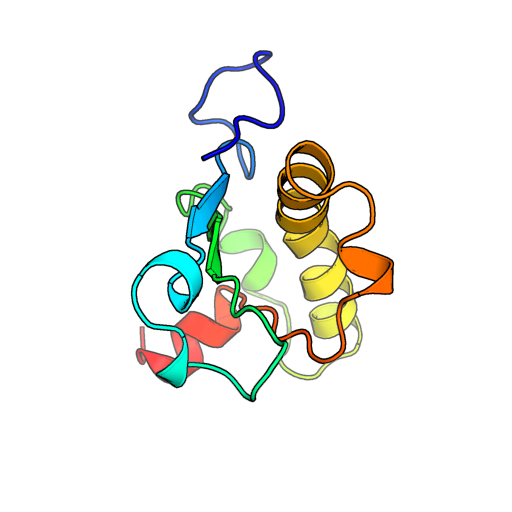7.31 76 GLU A O 1
ATOM 614 N N . GLN A 1 77 ? -5.674 12.146 -0.019 1.00 96.06 77 GLN A N 1
ATOM 615 C CA . GLN A 1 77 ? -6.909 12.757 -0.529 1.00 96.06 77 GLN A CA 1
ATOM 616 C C . GLN A 1 77 ? -8.150 12.394 0.304 1.00 96.06 77 GLN A C 1
ATOM 618 O O . GLN A 1 77 ? -9.146 13.114 0.269 1.00 96.06 77 GLN A O 1
ATOM 623 N N . VAL A 1 78 ? -8.111 11.276 1.036 1.00 95.44 78 VAL A N 1
ATOM 624 C CA . VAL A 1 78 ? -9.228 10.776 1.857 1.00 95.44 78 VAL A CA 1
ATOM 625 C C . VAL A 1 78 ? -8.999 11.055 3.346 1.00 95.44 78 VAL A C 1
ATOM 627 O O . VAL A 1 78 ? -9.936 11.389 4.067 1.00 95.44 78 VAL A O 1
ATOM 630 N N . ILE A 1 79 ? -7.759 10.907 3.811 1.00 96.00 79 ILE A N 1
ATOM 631 C CA . ILE A 1 79 ? -7.301 11.079 5.192 1.00 96.00 79 ILE A CA 1
ATOM 632 C C . ILE A 1 79 ? -6.005 11.912 5.128 1.00 96.00 79 ILE A C 1
ATOM 634 O O . ILE A 1 79 ? -4.920 11.339 5.020 1.00 96.00 79 ILE A O 1
ATOM 638 N N . PRO A 1 80 ? -6.093 13.254 5.155 1.00 97.19 80 PRO A N 1
ATOM 639 C CA . PRO A 1 80 ? -4.947 14.134 4.890 1.00 97.19 80 PRO A CA 1
ATOM 640 C C . PRO A 1 80 ? -3.725 13.922 5.789 1.00 97.19 80 PRO A C 1
ATOM 642 O O . PRO A 1 80 ? -2.599 14.102 5.344 1.00 97.19 80 PRO A O 1
ATOM 645 N N . ASP A 1 81 ? -3.934 13.498 7.034 1.00 97.38 81 ASP A N 1
ATOM 646 C CA . ASP A 1 81 ? -2.897 13.266 8.045 1.00 97.38 81 ASP A CA 1
ATOM 647 C C . ASP A 1 81 ? -2.508 11.779 8.186 1.00 97.38 81 ASP A C 1
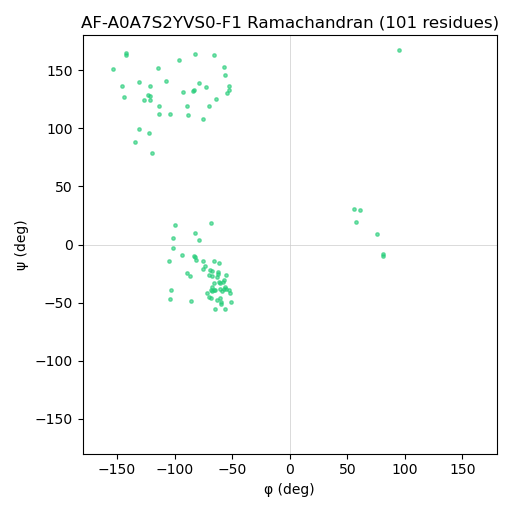ATOM 649 O O . ASP A 1 81 ? -1.906 11.367 9.179 1.00 97.38 81 ASP A O 1
ATOM 653 N N . VAL A 1 82 ? -2.849 10.930 7.205 1.00 97.06 82 VAL A N 1
ATOM 654 C CA . VAL A 1 82 ? -2.698 9.465 7.310 1.00 97.06 82 VAL A CA 1
ATOM 655 C C . VAL A 1 82 ? -1.271 9.015 7.619 1.00 97.06 82 VAL A C 1
ATOM 657 O O . VAL A 1 82 ? -1.093 8.064 8.379 1.00 97.06 82 VAL A O 1
ATOM 660 N N . ARG A 1 83 ? -0.252 9.694 7.072 1.00 96.00 83 ARG A N 1
ATOM 661 C CA . ARG A 1 83 ? 1.156 9.346 7.318 1.00 96.00 83 ARG A CA 1
ATOM 662 C C . ARG A 1 83 ? 1.567 9.596 8.763 1.00 96.00 83 ARG A C 1
ATOM 664 O O . ARG A 1 83 ? 2.314 8.801 9.319 1.00 96.00 83 ARG A O 1
ATOM 671 N N . GLU A 1 84 ? 1.052 10.658 9.377 1.00 97.50 84 GLU A N 1
ATOM 672 C CA . GLU A 1 84 ? 1.331 11.003 10.777 1.00 97.50 84 GLU A CA 1
ATOM 673 C C . GLU A 1 84 ? 0.671 10.011 11.744 1.00 97.50 84 GLU A C 1
ATOM 675 O O . GLU A 1 84 ? 1.150 9.787 12.854 1.00 97.50 84 GLU A O 1
ATOM 680 N N . ARG A 1 85 ? -0.423 9.381 11.305 1.00 96.50 85 ARG A N 1
ATOM 681 C CA . ARG A 1 85 ? -1.214 8.419 12.085 1.00 96.50 85 ARG A CA 1
ATOM 682 C C . ARG A 1 85 ? -0.811 6.963 11.857 1.00 96.50 85 ARG A C 1
ATOM 684 O O . ARG A 1 85 ? -1.319 6.078 12.549 1.00 96.50 85 ARG A O 1
ATOM 691 N N . ALA A 1 86 ? 0.050 6.696 10.877 1.00 96.38 86 ALA A N 1
ATOM 692 C CA . ALA A 1 86 ? 0.467 5.349 10.520 1.00 96.38 86 ALA A CA 1
ATOM 693 C C . ALA A 1 86 ? 1.467 4.794 11.548 1.00 96.38 86 ALA A C 1
ATOM 695 O O . ALA A 1 86 ? 2.629 5.183 11.586 1.00 96.38 86 ALA A O 1
ATOM 696 N N . GLU A 1 87 ? 1.023 3.837 12.364 1.00 96.56 87 GLU A N 1
ATOM 697 C CA . GLU A 1 87 ? 1.891 3.151 13.340 1.00 96.56 87 GLU A CA 1
ATOM 698 C C . GLU A 1 87 ? 2.584 1.912 12.763 1.00 96.56 87 GLU A C 1
ATOM 700 O O . GLU A 1 87 ? 3.632 1.491 13.251 1.00 96.56 87 GLU A O 1
ATOM 705 N N . LEU A 1 88 ? 2.003 1.315 11.721 1.00 96.12 88 LEU A N 1
ATOM 706 C CA . LEU A 1 88 ? 2.557 0.171 11.009 1.00 96.12 88 LEU A CA 1
ATOM 707 C C . LEU A 1 88 ? 2.234 0.288 9.523 1.00 96.12 88 LEU A C 1
ATOM 709 O O . LEU A 1 88 ? 1.068 0.357 9.138 1.00 96.12 88 LEU A O 1
ATOM 713 N N . THR A 1 89 ? 3.272 0.202 8.695 1.00 96.00 89 THR A N 1
ATOM 714 C CA . THR A 1 89 ? 3.146 0.188 7.237 1.00 96.00 89 THR A CA 1
ATOM 715 C C . THR A 1 89 ? 3.761 -1.088 6.684 1.00 96.00 89 THR A C 1
ATOM 717 O O . THR A 1 89 ? 4.936 -1.380 6.908 1.00 96.00 89 THR A O 1
ATOM 720 N N . LEU A 1 90 ? 2.973 -1.842 5.917 1.00 95.19 90 LEU A N 1
ATOM 721 C CA . LEU A 1 90 ? 3.423 -3.041 5.216 1.00 95.19 90 LEU A CA 1
ATOM 722 C C . LEU A 1 90 ? 3.171 -2.877 3.719 1.00 95.19 90 LEU A C 1
ATOM 724 O O . LEU A 1 90 ? 2.086 -3.152 3.218 1.00 95.19 90 LEU A O 1
ATOM 728 N N . VAL A 1 91 ? 4.195 -2.440 2.993 1.00 94.81 91 VAL A N 1
ATOM 729 C CA . VAL A 1 91 ? 4.104 -2.282 1.539 1.00 94.81 91 VAL A CA 1
ATOM 730 C C . VAL A 1 91 ? 4.248 -3.650 0.859 1.00 94.81 91 VAL A C 1
ATOM 732 O O . VAL A 1 91 ? 5.084 -4.466 1.257 1.00 94.81 91 VAL A O 1
ATOM 735 N N . GLY A 1 92 ? 3.455 -3.920 -0.175 1.00 93.12 92 GLY A N 1
ATOM 736 C CA . GLY A 1 92 ? 3.628 -5.053 -1.089 1.00 93.12 92 GLY A CA 1
ATOM 737 C C . GLY A 1 92 ? 4.389 -4.634 -2.349 1.00 93.12 92 GLY A C 1
ATOM 738 O O . GLY A 1 92 ? 4.445 -3.463 -2.686 1.00 93.12 92 GLY A O 1
ATOM 739 N N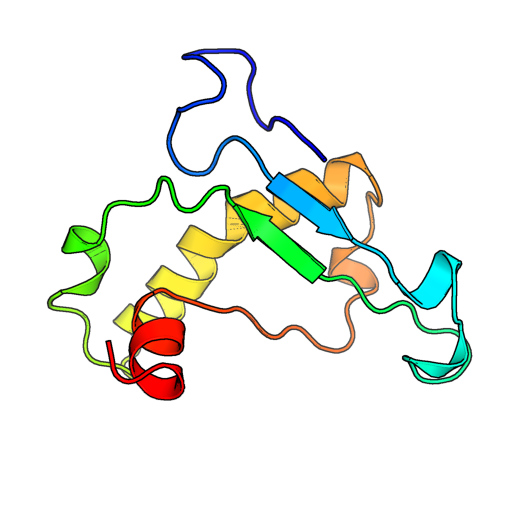 . SER A 1 93 ? 4.999 -5.584 -3.046 1.00 93.88 93 SER A N 1
ATOM 740 C CA . SER A 1 93 ? 5.594 -5.358 -4.371 1.00 93.88 93 SER A CA 1
ATOM 741 C C . SER A 1 93 ? 5.356 -6.581 -5.248 1.00 93.88 93 SER A C 1
ATOM 743 O O . SER A 1 93 ? 5.076 -7.657 -4.704 1.00 93.88 93 SER A O 1
ATOM 745 N N . PRO A 1 94 ? 5.535 -6.489 -6.570 1.00 92.81 94 PRO A N 1
ATOM 746 C CA . PRO A 1 94 ? 5.438 -7.654 -7.437 1.00 92.81 94 PRO A CA 1
ATOM 747 C C . PRO A 1 94 ? 6.382 -8.800 -7.013 1.00 92.81 94 PRO A C 1
ATOM 749 O O . PRO A 1 94 ? 5.960 -9.952 -6.949 1.00 92.81 94 PRO A O 1
ATOM 752 N N . LEU A 1 95 ? 7.608 -8.512 -6.557 1.00 93.12 95 LEU A N 1
ATOM 753 C CA . LEU A 1 95 ? 8.501 -9.540 -5.984 1.00 93.12 95 LEU A CA 1
ATOM 754 C C . LEU A 1 95 ? 8.001 -10.112 -4.643 1.00 93.12 95 LEU A C 1
ATOM 756 O O . LEU A 1 95 ? 8.330 -11.244 -4.276 1.00 93.12 95 LEU A O 1
ATOM 760 N N . THR A 1 96 ? 7.230 -9.335 -3.874 1.00 91.88 96 THR A N 1
ATOM 761 C CA . THR A 1 96 ? 6.534 -9.837 -2.678 1.00 91.88 96 THR A CA 1
ATOM 762 C C . THR A 1 96 ? 5.425 -10.798 -3.091 1.00 91.88 96 THR A C 1
ATOM 764 O O . THR A 1 96 ? 5.343 -11.889 -2.531 1.00 91.88 96 THR A O 1
ATOM 767 N N . HIS A 1 97 ? 4.631 -10.424 -4.098 1.00 90.12 97 HIS A N 1
ATOM 768 C CA . HIS A 1 97 ? 3.590 -11.269 -4.672 1.00 90.12 97 HIS A CA 1
ATOM 769 C C . HIS A 1 97 ? 4.193 -12.596 -5.143 1.00 90.12 97 HIS A C 1
ATOM 771 O O . HIS A 1 97 ? 3.844 -13.639 -4.592 1.00 90.12 97 HIS A O 1
ATOM 777 N N . GLN A 1 98 ? 5.213 -12.550 -6.007 1.00 89.38 98 GLN A N 1
ATOM 778 C CA . GLN A 1 98 ? 5.897 -13.730 -6.543 1.00 89.38 98 GLN A CA 1
ATOM 779 C C . GLN A 1 98 ? 6.363 -14.707 -5.463 1.00 89.38 98 GLN A C 1
ATOM 781 O O . GLN A 1 98 ? 6.185 -15.922 -5.576 1.00 89.38 98 GLN A O 1
ATOM 786 N N . ARG A 1 99 ? 6.915 -14.185 -4.362 1.00 89.88 99 ARG A N 1
ATOM 787 C CA . ARG A 1 99 ? 7.339 -15.006 -3.224 1.00 89.88 99 ARG A CA 1
ATOM 788 C C . ARG A 1 99 ? 6.174 -15.778 -2.599 1.00 89.88 99 ARG A C 1
ATOM 790 O O . ARG A 1 99 ? 6.343 -16.949 -2.264 1.00 89.88 99 ARG A O 1
ATOM 797 N N . PHE A 1 100 ? 5.043 -15.116 -2.363 1.00 89.44 100 PHE A N 1
ATOM 798 C CA . PHE A 1 100 ? 3.930 -15.692 -1.605 1.00 89.44 100 PHE A CA 1
ATOM 799 C C . PHE A 1 100 ? 2.973 -16.515 -2.469 1.00 89.44 100 PHE A C 1
ATOM 801 O O . PHE A 1 100 ? 2.393 -17.469 -1.956 1.00 89.44 100 PHE A O 1
ATOM 808 N N . VAL A 1 101 ? 2.859 -16.217 -3.768 1.00 89.00 101 VAL A N 1
ATOM 809 C CA . VAL A 1 101 ? 1.987 -16.968 -4.690 1.00 89.00 101 VAL A CA 1
ATOM 810 C C . VAL A 1 101 ? 2.727 -17.978 -5.572 1.00 89.00 101 VAL A C 1
ATOM 812 O O . VAL A 1 101 ? 2.084 -18.729 -6.301 1.00 89.00 101 VAL A O 1
ATOM 815 N N . ARG A 1 102 ? 4.066 -18.045 -5.485 1.00 77.12 102 ARG A N 1
ATOM 816 C CA . ARG A 1 102 ? 4.930 -18.944 -6.280 1.00 77.12 102 ARG A CA 1
ATOM 817 C C . ARG A 1 102 ? 4.751 -18.791 -7.801 1.00 77.12 102 ARG A C 1
ATOM 819 O O . ARG A 1 102 ? 4.886 -19.774 -8.529 1.00 77.12 102 ARG A O 1
ATOM 826 N N . ARG A 1 103 ? 4.409 -17.589 -8.264 1.00 61.97 103 ARG A N 1
ATOM 827 C CA . ARG A 1 103 ? 4.200 -17.226 -9.672 1.00 61.97 103 ARG A CA 1
ATOM 828 C C . ARG A 1 103 ? 4.750 -15.836 -9.915 1.00 61.97 103 ARG A C 1
ATOM 830 O O . ARG A 1 103 ? 4.387 -14.951 -9.115 1.00 61.97 103 ARG A O 1
#